Protein AF-A0A8T0EZS6-F1 (afdb_monomer_lite)

Radius of gyration: 21.12 Å; chains: 1; bounding box: 54×34×73 Å

Sequence (13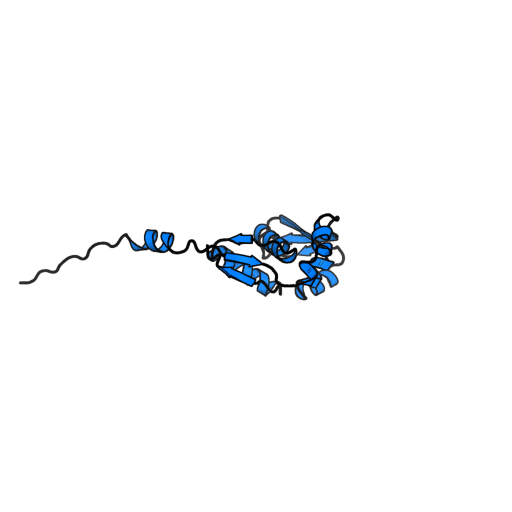4 aa):
MFVEGAPLKRETNSCVLRMMNQQMFTISNNLPSLKSDKFQQMRAFPPDCTLVCKNGRVTAHRLVLSAASTFFMTSIAQSSGGHIFLPQYDVQDIRQIVDFIYGQSVTIDYDRMSKLVDIANDLGINVFANPKRS

Organism: Argiope bruennichi (NCBI:txid94029)

pLDDT: mean 75.57, std 16.98, range [31.73, 93.56]

InterPro domains:
  IPR000210 BTB/POZ domain [PF00651] (45-126)
  IPR000210 BTB/POZ domain [PS50097] (47-110)
  IPR000210 BTB/POZ domain [SM00225] (47-134)
  IPR011333 SKP1/BTB/POZ domain superfamily [G3DSA:3.30.710.10] (30-130)
  IPR011333 SKP1/BTB/POZ domain superfamily [SSF54695] (28-126)

Structure (mmCIF, N/CA/C/O backbone):
data_AF-A0A8T0EZS6-F1
#
_entry.id   AF-A0A8T0EZS6-F1
#
loop_
_atom_site.group_PDB
_atom_site.id
_atom_site.type_symbol
_atom_site.label_atom_id
_atom_site.label_alt_id
_atom_site.label_comp_id
_atom_site.label_asym_id
_atom_site.label_entity_id
_atom_site.label_seq_id
_atom_site.pdbx_PDB_ins_code
_atom_site.Cartn_x
_atom_site.Cartn_y
_atom_site.Cartn_z
_atom_site.occupancy
_atom_site.B_iso_or_equiv
_atom_site.auth_seq_id
_atom_site.auth_comp_id
_atom_site.auth_asym_id
_atom_site.auth_atom_id
_atom_site.pdbx_PDB_model_num
ATOM 1 N N . MET A 1 1 ? -38.357 -16.748 56.925 1.00 38.59 1 MET A N 1
ATOM 2 C CA . MET A 1 1 ? -37.537 -17.621 56.063 1.00 38.59 1 MET A CA 1
ATOM 3 C C . MET A 1 1 ? -37.532 -16.975 54.689 1.00 38.59 1 MET A C 1
ATOM 5 O O . MET A 1 1 ? -38.551 -16.991 54.017 1.00 38.59 1 MET A O 1
ATOM 9 N N . PHE A 1 2 ? -36.459 -16.250 54.378 1.00 31.73 2 PHE A N 1
ATOM 10 C CA . PHE A 1 2 ? -36.259 -15.587 53.091 1.00 31.73 2 PHE A CA 1
ATOM 11 C C . PHE A 1 2 ? -35.845 -16.651 52.073 1.00 31.73 2 PHE A C 1
ATOM 13 O O . PHE A 1 2 ? -34.945 -17.431 52.372 1.00 31.73 2 PHE A O 1
ATOM 20 N N . VAL A 1 3 ? -36.485 -16.690 50.906 1.00 40.25 3 VAL A N 1
ATOM 21 C CA . VAL A 1 3 ? -35.955 -17.406 49.739 1.00 40.25 3 VAL A CA 1
ATOM 22 C C . VAL A 1 3 ? -35.838 -16.425 48.581 1.00 40.25 3 VAL A C 1
ATOM 24 O O . VAL A 1 3 ? -36.741 -15.632 48.315 1.00 40.25 3 VAL A O 1
ATOM 27 N N . GLU A 1 4 ? -34.635 -16.431 48.022 1.00 35.34 4 GLU A N 1
ATOM 28 C CA . GLU A 1 4 ? -34.010 -15.444 47.154 1.00 35.34 4 GLU A CA 1
ATOM 29 C C . GLU A 1 4 ? -34.722 -15.222 45.818 1.00 35.34 4 GLU A C 1
ATOM 31 O O . GLU A 1 4 ? -35.265 -16.137 45.198 1.00 35.34 4 GLU A O 1
ATOM 36 N N . GLY A 1 5 ? -34.642 -13.975 45.347 1.00 37.00 5 GLY A N 1
ATOM 37 C CA . GLY A 1 5 ? -34.991 -13.592 43.988 1.00 37.00 5 GLY A CA 1
ATOM 38 C C . GLY A 1 5 ? -34.014 -14.175 42.967 1.00 37.00 5 GLY A C 1
ATOM 39 O O . GLY A 1 5 ? -32.803 -13.989 43.064 1.00 37.00 5 GLY A O 1
ATOM 40 N N . ALA A 1 6 ? -34.556 -14.834 41.946 1.00 41.22 6 ALA A N 1
ATOM 41 C CA . ALA A 1 6 ? -33.810 -15.220 40.756 1.00 41.22 6 ALA A CA 1
ATOM 42 C C . ALA A 1 6 ? -33.565 -13.987 39.856 1.00 41.22 6 ALA A C 1
ATOM 44 O O . ALA A 1 6 ? -34.511 -13.244 39.574 1.00 41.22 6 ALA A O 1
ATOM 45 N N . PRO A 1 7 ? -32.332 -13.741 39.377 1.00 38.16 7 PRO A N 1
ATOM 46 C CA . PRO A 1 7 ? -32.046 -12.597 38.524 1.00 38.16 7 PRO A CA 1
ATOM 47 C C . PRO A 1 7 ? -32.457 -12.849 37.065 1.00 38.16 7 PRO A C 1
ATOM 49 O O . PRO A 1 7 ? -32.236 -13.921 36.501 1.00 38.16 7 PRO A O 1
ATOM 52 N N . LEU A 1 8 ? -33.018 -11.803 36.447 1.00 34.41 8 LEU A N 1
ATOM 53 C CA . LEU A 1 8 ? -33.275 -11.670 35.011 1.00 34.41 8 LEU A CA 1
ATOM 54 C C . LEU A 1 8 ? -32.054 -12.106 34.179 1.00 34.41 8 LEU A C 1
ATOM 56 O O . LEU A 1 8 ? -30.990 -11.485 34.252 1.00 34.41 8 LEU A O 1
ATOM 60 N N . LYS A 1 9 ? -32.242 -13.101 33.303 1.00 43.38 9 LYS A N 1
ATOM 61 C CA . LYS A 1 9 ? -31.345 -13.375 32.170 1.00 43.38 9 LYS A CA 1
ATOM 62 C C . LYS A 1 9 ? -31.274 -12.132 31.278 1.00 43.38 9 LYS A C 1
ATOM 64 O O . LYS A 1 9 ? -32.217 -11.811 30.560 1.00 43.38 9 LYS A O 1
ATOM 69 N N . ARG A 1 10 ? -30.148 -11.418 31.326 1.00 41.44 10 ARG A N 1
ATOM 70 C CA . ARG A 1 10 ? -29.826 -10.327 30.397 1.00 41.44 10 ARG A CA 1
ATOM 71 C C . ARG A 1 10 ? -29.238 -10.910 29.111 1.00 41.44 10 ARG A C 1
ATOM 73 O O . ARG A 1 10 ? -28.027 -10.932 28.930 1.00 41.44 10 ARG A O 1
ATOM 80 N N . GLU A 1 11 ? -30.105 -11.336 28.199 1.00 46.34 11 GLU A N 1
ATOM 81 C CA . GLU A 1 11 ? -29.768 -11.607 26.787 1.00 46.34 11 GLU A CA 1
ATOM 82 C C . GLU A 1 11 ? -29.724 -10.316 25.939 1.00 46.34 11 GLU A C 1
ATOM 84 O O . GLU A 1 11 ? -30.042 -10.305 24.756 1.00 46.34 11 GLU A O 1
ATOM 89 N N . THR A 1 12 ? -29.324 -9.186 26.528 1.00 46.91 12 THR A N 1
ATOM 90 C CA . THR A 1 12 ? -29.370 -7.866 25.872 1.00 46.91 12 THR A CA 1
ATOM 91 C C . THR A 1 12 ? -28.002 -7.272 25.541 1.00 46.91 12 THR A C 1
ATOM 93 O O . THR A 1 12 ? -27.932 -6.279 24.824 1.00 46.91 12 THR A O 1
ATOM 96 N N . ASN A 1 13 ? -26.892 -7.886 25.963 1.00 48.00 13 ASN A N 1
ATOM 97 C CA . ASN A 1 13 ? -25.571 -7.267 25.787 1.00 48.00 13 ASN A CA 1
ATOM 98 C C . ASN A 1 13 ? -24.913 -7.539 24.424 1.00 48.00 13 ASN A C 1
ATOM 100 O O . ASN A 1 13 ? -24.043 -6.778 24.021 1.00 48.00 13 ASN A O 1
ATOM 104 N N . SER A 1 14 ? -25.319 -8.577 23.684 1.00 48.09 14 SER A N 1
ATOM 105 C CA . SER A 1 14 ? -24.719 -8.871 22.370 1.00 48.09 14 SER A CA 1
ATOM 106 C C . SER A 1 14 ? -25.238 -7.932 21.277 1.00 48.09 14 SER A C 1
ATOM 108 O O . SER A 1 14 ? -24.447 -7.369 20.528 1.00 48.09 14 SER A O 1
ATOM 110 N N . CYS A 1 15 ? -26.554 -7.702 21.213 1.00 40.12 15 CYS A N 1
ATOM 111 C CA . CYS A 1 15 ? -27.144 -6.851 20.179 1.00 40.12 15 CYS A CA 1
ATOM 112 C C . CYS A 1 15 ? -26.822 -5.366 20.415 1.00 40.12 15 CYS A C 1
ATOM 114 O O . CYS A 1 15 ? -26.466 -4.665 19.475 1.00 40.12 15 CYS A O 1
ATOM 116 N N . VAL A 1 16 ? -26.829 -4.901 21.672 1.00 44.50 16 VAL A N 1
ATOM 117 C CA . VAL A 1 16 ? -26.575 -3.486 21.999 1.00 44.50 16 VAL A CA 1
ATOM 118 C C . VAL A 1 16 ? -25.098 -3.099 21.817 1.00 44.50 16 VAL A C 1
ATOM 120 O O . VAL A 1 16 ? -24.832 -2.049 21.237 1.00 44.50 16 VAL A O 1
ATOM 123 N N . LEU A 1 17 ? -24.125 -3.957 22.177 1.00 45.16 17 LEU A N 1
ATOM 124 C CA . LEU A 1 17 ? -22.715 -3.713 21.810 1.00 45.16 17 LEU A CA 1
ATOM 125 C C . LEU A 1 17 ? -22.512 -3.728 20.287 1.00 45.16 17 LEU A C 1
ATOM 127 O O . LEU A 1 17 ? -21.732 -2.938 19.757 1.00 45.16 17 LEU A O 1
ATOM 131 N N . ARG A 1 18 ? -23.236 -4.596 19.569 1.00 46.88 18 ARG A N 1
ATOM 132 C CA . ARG A 1 18 ? -23.182 -4.673 18.102 1.00 46.88 18 ARG A CA 1
ATOM 133 C C . ARG A 1 18 ? -23.825 -3.457 17.426 1.00 46.88 18 ARG A C 1
ATOM 135 O O . ARG A 1 18 ? -23.402 -3.086 16.336 1.00 46.88 18 ARG A O 1
ATOM 142 N N . MET A 1 19 ? -24.790 -2.810 18.084 1.00 45.06 19 MET A N 1
ATOM 143 C CA . MET A 1 19 ? -25.450 -1.583 17.621 1.00 45.06 19 MET A CA 1
ATOM 144 C C . MET A 1 19 ? -24.640 -0.305 17.901 1.00 45.06 19 MET A C 1
ATOM 146 O O . MET A 1 19 ? -24.931 0.723 17.300 1.00 45.06 19 MET A O 1
ATOM 150 N N . MET A 1 20 ? -23.612 -0.347 18.759 1.00 44.72 20 MET A N 1
ATOM 151 C CA . MET A 1 20 ? -22.832 0.843 19.144 1.00 44.72 20 MET A CA 1
ATOM 152 C C . MET A 1 20 ? -21.452 0.967 18.478 1.00 44.72 20 MET A C 1
ATOM 154 O O . MET A 1 20 ? -20.847 2.033 18.571 1.00 44.72 20 MET A O 1
ATOM 158 N N . ASN A 1 21 ? -20.960 -0.054 17.765 1.00 52.12 21 ASN A N 1
ATOM 159 C CA . ASN A 1 21 ? -19.624 -0.018 17.147 1.00 52.12 21 ASN A CA 1
ATOM 160 C C . ASN A 1 21 ? -19.624 0.030 15.607 1.00 52.12 21 ASN A C 1
ATOM 162 O O . ASN A 1 21 ? -18.720 -0.489 14.958 1.00 52.12 21 ASN A O 1
ATOM 166 N N . GLN A 1 22 ? -20.622 0.681 15.003 1.00 52.16 22 GLN A N 1
ATOM 167 C CA . GLN A 1 22 ? -20.619 1.026 13.571 1.00 52.16 22 GLN A CA 1
ATOM 168 C C . GLN A 1 22 ? -19.877 2.348 13.302 1.00 52.16 22 GLN A C 1
ATOM 170 O O . GLN A 1 22 ? -20.298 3.161 12.482 1.00 52.16 22 GLN A O 1
ATOM 175 N N . GLN A 1 23 ? -18.785 2.607 14.022 1.00 60.84 23 GLN A N 1
ATOM 176 C CA . GLN A 1 23 ? -17.954 3.774 13.746 1.00 60.84 23 GLN A CA 1
ATOM 177 C C . GLN A 1 23 ? -17.138 3.473 12.487 1.00 60.84 23 GLN A C 1
ATOM 179 O O . GLN A 1 23 ? -16.274 2.597 12.483 1.00 60.84 23 GLN A O 1
ATOM 184 N N . MET A 1 24 ? -17.469 4.158 11.394 1.00 64.06 24 MET A N 1
ATOM 185 C CA . MET 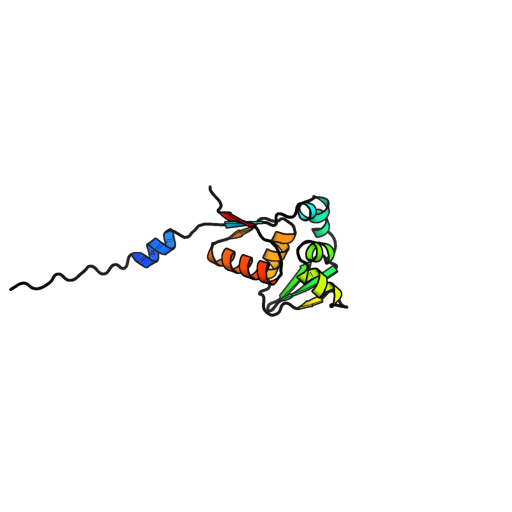A 1 24 ? -16.699 4.088 10.161 1.00 64.06 24 MET A CA 1
ATOM 186 C C . MET A 1 24 ? -15.521 5.059 10.230 1.00 64.06 24 MET A C 1
ATOM 188 O O . MET A 1 24 ? -15.677 6.244 10.534 1.00 64.06 24 MET A O 1
ATOM 192 N N . PHE A 1 25 ? -14.339 4.569 9.889 1.00 68.69 25 PHE A N 1
ATOM 193 C CA . PHE A 1 25 ? -13.105 5.335 9.853 1.00 68.69 25 PHE A CA 1
ATOM 194 C C . PHE A 1 25 ? -12.704 5.571 8.408 1.00 68.69 25 PHE A C 1
ATOM 196 O O . PHE A 1 25 ? -12.795 4.683 7.562 1.00 68.69 25 PHE A O 1
ATOM 203 N N . THR A 1 26 ? -12.278 6.795 8.120 1.00 72.75 26 THR A N 1
ATOM 204 C CA . THR A 1 26 ? -11.645 7.127 6.850 1.00 72.75 26 THR A CA 1
ATOM 205 C C . THR A 1 26 ? -10.147 7.059 7.025 1.00 72.75 26 THR A C 1
ATOM 207 O O . THR A 1 26 ? -9.574 7.810 7.812 1.00 72.75 26 THR A O 1
ATOM 210 N N . ILE A 1 27 ? -9.524 6.168 6.271 1.00 70.56 27 ILE A N 1
ATOM 211 C CA . ILE A 1 27 ? -8.079 6.058 6.211 1.00 70.56 27 ILE A CA 1
ATOM 212 C C . ILE A 1 27 ? -7.567 6.831 4.992 1.00 70.56 27 ILE A C 1
ATOM 214 O O . ILE A 1 27 ? -8.152 6.736 3.914 1.00 70.56 27 ILE A O 1
ATOM 218 N N . SER A 1 28 ? -6.487 7.600 5.151 1.00 72.88 28 SER A N 1
ATOM 219 C CA . SER A 1 28 ? -5.807 8.288 4.047 1.00 72.88 28 SER A CA 1
ATOM 220 C C . SER A 1 28 ? -4.301 8.436 4.292 1.00 72.88 28 SER A C 1
ATOM 222 O O . SER A 1 28 ? -3.846 8.524 5.433 1.00 72.88 28 SER A O 1
ATOM 224 N N . ASN A 1 29 ? -3.519 8.497 3.215 1.00 70.19 29 ASN A N 1
ATOM 225 C CA . ASN A 1 29 ? -2.115 8.908 3.266 1.00 70.19 29 ASN A CA 1
ATOM 226 C C . ASN A 1 29 ? -2.030 10.443 3.384 1.00 70.19 29 ASN A C 1
ATOM 228 O O . ASN A 1 29 ? -2.819 11.138 2.745 1.00 70.19 29 ASN A O 1
ATOM 232 N N . ASN A 1 30 ? -1.098 10.999 4.166 1.00 67.38 30 ASN A N 1
ATOM 233 C CA . ASN A 1 30 ? -0.889 12.456 4.274 1.00 67.38 30 ASN A CA 1
ATOM 234 C C . ASN A 1 30 ? 0.400 12.942 3.595 1.00 67.38 30 ASN A C 1
ATOM 236 O O . ASN A 1 30 ? 0.862 14.046 3.863 1.00 67.38 30 ASN A O 1
ATOM 240 N N . LEU A 1 31 ? 0.994 12.145 2.704 1.00 67.25 31 LEU A N 1
ATOM 241 C CA . LEU A 1 31 ? 2.167 12.597 1.967 1.00 67.25 31 LEU A CA 1
ATOM 242 C C . LEU A 1 31 ? 1.762 13.573 0.838 1.00 67.25 31 LEU A C 1
ATOM 244 O O . LEU A 1 31 ? 1.070 13.156 -0.096 1.00 67.25 31 LEU A O 1
ATOM 248 N N . PRO A 1 32 ? 2.187 14.855 0.870 1.00 66.56 32 PRO A N 1
ATOM 249 C CA . PRO A 1 32 ? 1.749 15.856 -0.109 1.00 66.56 32 PRO A CA 1
ATOM 250 C C . PRO A 1 32 ? 2.193 15.539 -1.541 1.00 66.56 32 PRO A C 1
ATOM 252 O O . PRO A 1 32 ? 1.468 15.825 -2.490 1.00 66.56 32 PRO A O 1
ATOM 255 N N . SER A 1 33 ? 3.365 14.915 -1.705 1.00 68.62 33 SER A N 1
ATOM 256 C CA . SER A 1 33 ? 3.901 14.530 -3.015 1.00 68.62 33 SER A CA 1
ATOM 257 C C . SER A 1 33 ? 2.990 13.525 -3.722 1.00 68.62 33 SER A C 1
ATOM 259 O O . SER A 1 33 ? 2.615 13.748 -4.873 1.00 68.62 33 SER A O 1
ATOM 261 N N . LEU A 1 34 ? 2.551 12.485 -3.008 1.00 70.44 34 LEU A N 1
ATOM 262 C CA . LEU A 1 34 ? 1.672 11.435 -3.533 1.00 70.44 34 LEU A CA 1
ATOM 263 C C . LEU A 1 34 ? 0.244 11.918 -3.829 1.00 70.44 34 LEU A C 1
ATOM 265 O O . LEU A 1 34 ? -0.434 11.326 -4.663 1.00 70.44 34 LEU A O 1
ATOM 269 N N . LYS A 1 35 ? -0.207 13.006 -3.191 1.00 68.69 35 LYS A N 1
ATOM 270 C CA . LYS A 1 35 ? -1.523 13.615 -3.449 1.00 68.69 35 LYS A CA 1
ATOM 271 C C . LYS A 1 35 ? -1.571 14.525 -4.672 1.00 68.69 35 LYS A C 1
ATOM 273 O O . LYS A 1 35 ? -2.663 14.926 -5.059 1.00 68.69 35 LYS A O 1
ATOM 278 N N . SER A 1 36 ? -0.430 14.892 -5.250 1.00 76.12 36 SER A N 1
ATOM 279 C CA . SER A 1 36 ? -0.436 15.785 -6.410 1.00 76.12 36 SER A CA 1
ATOM 280 C C . SER A 1 36 ? -1.044 15.105 -7.640 1.00 76.12 36 SER A C 1
ATOM 282 O O . SER A 1 36 ? -0.877 13.898 -7.841 1.00 76.12 36 SER A O 1
ATOM 284 N N . ASP A 1 37 ? -1.699 15.891 -8.500 1.00 76.06 37 ASP A N 1
ATOM 285 C CA . ASP A 1 37 ? -2.354 15.402 -9.723 1.00 76.06 37 ASP A CA 1
ATOM 286 C C . ASP A 1 37 ? -1.418 14.552 -10.588 1.00 76.06 37 ASP A C 1
ATOM 288 O O . ASP A 1 37 ? -1.829 13.553 -11.174 1.00 76.06 37 ASP A O 1
ATOM 292 N N . LYS A 1 38 ? -0.124 14.893 -10.600 1.00 76.50 38 LYS A N 1
ATOM 293 C CA . LYS A 1 38 ? 0.905 14.162 -11.346 1.00 76.50 38 LYS A CA 1
ATOM 294 C C . LYS A 1 38 ? 1.038 12.708 -10.888 1.00 76.50 38 LYS A C 1
ATOM 296 O O . LYS A 1 38 ? 1.153 11.819 -11.725 1.00 76.50 38 LYS A O 1
ATOM 301 N N . PHE A 1 39 ? 1.003 12.448 -9.580 1.00 76.81 39 PHE A N 1
ATOM 302 C CA . PHE A 1 39 ? 1.102 11.086 -9.041 1.00 76.81 39 PHE A CA 1
ATOM 303 C C . PHE A 1 39 ? -0.209 10.308 -9.189 1.00 76.81 39 PHE A C 1
ATOM 305 O O . PHE A 1 39 ? -0.175 9.103 -9.431 1.00 76.81 39 PHE A O 1
ATOM 312 N N . GLN A 1 40 ? -1.363 10.975 -9.130 1.00 76.50 40 GLN A N 1
ATOM 313 C CA . GLN A 1 40 ? -2.643 10.327 -9.431 1.00 76.50 40 GLN A CA 1
ATOM 314 C C . GLN A 1 40 ? -2.738 9.922 -10.906 1.00 76.50 40 GLN A C 1
ATOM 316 O O . GLN A 1 40 ? -3.176 8.814 -11.215 1.00 76.50 40 GLN A O 1
ATOM 321 N N . GLN A 1 41 ? -2.241 10.767 -11.813 1.00 81.00 41 GLN A N 1
ATOM 322 C CA . GLN A 1 41 ? -2.131 10.451 -13.236 1.00 81.00 41 GLN A CA 1
ATOM 323 C C . GLN A 1 41 ? -1.212 9.256 -13.502 1.00 81.00 41 GLN A C 1
ATOM 325 O O . GLN A 1 41 ? -1.475 8.515 -14.446 1.00 81.00 41 GLN A O 1
ATOM 330 N N . MET A 1 42 ? -0.201 8.995 -12.656 1.00 80.06 42 MET A N 1
ATOM 331 C CA . MET A 1 42 ? 0.637 7.795 -12.795 1.00 80.06 42 MET A CA 1
ATOM 332 C C . MET A 1 42 ? -0.185 6.509 -12.766 1.00 80.06 42 MET A C 1
ATOM 334 O O . MET A 1 42 ? 0.168 5.563 -13.449 1.00 80.06 42 MET A O 1
ATOM 338 N N . ARG A 1 43 ? -1.319 6.465 -12.058 1.00 79.19 43 ARG A N 1
ATOM 339 C CA . ARG A 1 43 ? -2.197 5.286 -12.052 1.00 79.19 43 ARG A CA 1
ATOM 340 C C . ARG A 1 43 ? -2.751 4.932 -13.442 1.00 79.19 43 ARG A C 1
ATOM 342 O O . ARG A 1 43 ? -3.106 3.779 -13.658 1.00 79.19 43 ARG A O 1
ATOM 349 N N . ALA A 1 44 ? -2.826 5.894 -14.364 1.00 81.94 44 ALA A N 1
ATOM 350 C CA . ALA A 1 44 ? -3.240 5.660 -15.747 1.00 81.94 44 ALA A CA 1
ATOM 351 C C . ALA A 1 44 ? -2.123 5.062 -16.626 1.00 81.94 44 ALA A C 1
ATOM 353 O O . ALA A 1 44 ? -2.401 4.601 -17.732 1.00 81.94 44 ALA A O 1
ATOM 354 N N . PHE A 1 45 ? -0.874 5.066 -16.153 1.00 85.31 45 PHE A N 1
ATOM 355 C CA . PHE A 1 45 ? 0.261 4.459 -16.841 1.00 85.31 45 PHE A CA 1
ATOM 356 C C . PHE A 1 45 ? 0.395 2.970 -16.487 1.00 85.31 45 PHE A C 1
ATOM 358 O O . PHE A 1 45 ? -0.114 2.520 -15.455 1.00 85.31 45 PHE A O 1
ATOM 365 N N . PRO A 1 46 ? 1.048 2.176 -17.357 1.00 85.56 46 PRO A N 1
ATOM 366 C CA . PRO A 1 46 ? 1.258 0.761 -17.101 1.00 85.56 46 PRO A CA 1
ATOM 367 C C . PRO A 1 46 ? 2.149 0.552 -15.863 1.00 85.56 46 PRO A C 1
ATOM 369 O O . PRO A 1 46 ? 3.242 1.118 -15.799 1.00 85.56 46 PRO A O 1
ATOM 372 N N . PRO A 1 47 ? 1.716 -0.287 -14.903 1.00 88.50 47 PRO A N 1
ATOM 373 C CA . PRO A 1 47 ? 2.477 -0.552 -13.691 1.00 88.50 47 PRO A CA 1
ATOM 374 C C . PRO A 1 47 ? 3.762 -1.323 -14.003 1.00 88.50 47 PRO A C 1
ATOM 376 O O . PRO A 1 47 ? 3.763 -2.275 -14.782 1.00 88.50 47 PRO A O 1
ATOM 379 N N . ASP A 1 48 ? 4.848 -0.945 -13.335 1.00 89.00 48 ASP A N 1
ATOM 380 C CA . ASP A 1 48 ? 6.182 -1.532 -13.484 1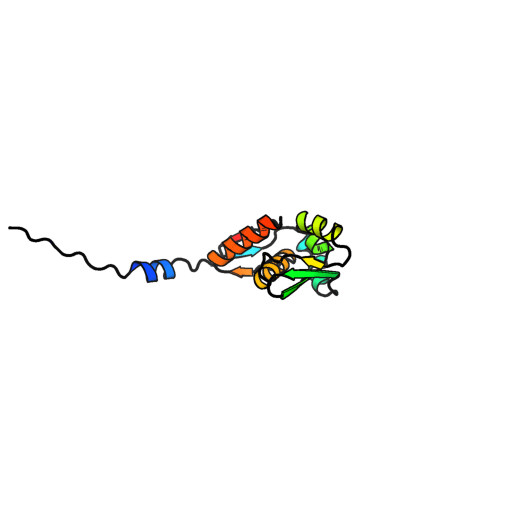.00 89.00 48 ASP A CA 1
ATOM 381 C C . ASP A 1 48 ? 6.551 -2.499 -12.342 1.00 89.00 48 ASP A C 1
ATOM 383 O O . ASP A 1 48 ? 7.641 -3.074 -12.331 1.00 89.00 48 ASP A O 1
ATOM 387 N N . CYS A 1 49 ? 5.651 -2.702 -11.374 1.00 90.31 49 CYS A N 1
ATOM 388 C CA . CYS A 1 49 ? 5.828 -3.647 -10.277 1.00 90.31 49 CYS A CA 1
ATOM 389 C C . CYS A 1 49 ? 4.568 -4.463 -9.988 1.00 90.31 49 CYS A C 1
ATOM 391 O O . CYS A 1 49 ? 3.440 -3.982 -10.094 1.00 90.31 49 CYS A O 1
ATOM 393 N N . THR A 1 50 ? 4.772 -5.711 -9.568 1.00 91.69 50 THR A N 1
ATOM 394 C CA . THR A 1 50 ? 3.716 -6.610 -9.105 1.00 91.69 50 THR A CA 1
ATOM 395 C C . THR A 1 50 ? 4.015 -7.113 -7.694 1.00 91.69 50 THR A C 1
ATOM 397 O O . THR A 1 50 ? 4.981 -7.839 -7.468 1.00 91.69 50 THR A O 1
ATOM 400 N N . LEU A 1 51 ? 3.138 -6.775 -6.755 1.00 91.94 51 LEU A N 1
ATOM 401 C CA . LEU A 1 51 ? 3.073 -7.337 -5.412 1.00 91.94 51 LEU A CA 1
ATOM 402 C C . LEU A 1 51 ? 2.378 -8.701 -5.487 1.00 91.94 51 LEU A C 1
ATOM 404 O O . LEU A 1 51 ? 1.232 -8.798 -5.926 1.00 91.94 51 LEU A O 1
ATOM 408 N N . VAL A 1 52 ? 3.066 -9.762 -5.088 1.00 92.50 52 VAL A N 1
ATOM 409 C CA . VAL A 1 52 ? 2.545 -11.130 -5.043 1.00 92.50 52 VAL A CA 1
ATOM 410 C C . VAL A 1 52 ? 2.100 -11.425 -3.617 1.00 92.50 52 VAL A C 1
ATOM 412 O O . VAL A 1 52 ? 2.929 -11.562 -2.723 1.00 92.50 52 VAL A O 1
ATOM 415 N N . CYS A 1 53 ? 0.792 -11.509 -3.414 1.00 93.56 53 CYS A N 1
ATOM 416 C CA . CYS A 1 53 ? 0.151 -11.737 -2.122 1.00 93.56 53 CYS A CA 1
ATOM 417 C C . CYS A 1 53 ? -0.287 -13.200 -1.987 1.00 93.56 53 CYS A C 1
ATOM 419 O O . CYS A 1 53 ? -0.301 -13.945 -2.970 1.00 93.56 53 CYS A O 1
ATOM 421 N N . LYS A 1 54 ? -0.718 -13.601 -0.785 1.00 87.69 54 LYS A N 1
ATOM 422 C CA . LYS A 1 54 ? -1.157 -14.977 -0.494 1.00 87.69 54 LYS A CA 1
ATOM 423 C C . LYS A 1 54 ? -2.199 -15.506 -1.488 1.00 87.69 54 LYS A C 1
ATOM 425 O O . LYS A 1 54 ? -2.071 -16.616 -1.994 1.00 87.69 54 LYS A O 1
ATOM 430 N N . ASN A 1 55 ? -3.189 -14.670 -1.804 1.00 88.75 55 ASN A N 1
ATOM 431 C CA . ASN A 1 55 ? -4.358 -15.033 -2.609 1.00 88.75 55 ASN A CA 1
ATOM 432 C C . ASN A 1 55 ? -4.486 -14.199 -3.897 1.00 88.75 55 ASN A C 1
ATOM 434 O O . ASN A 1 55 ? -5.589 -13.986 -4.398 1.00 88.75 55 ASN A O 1
ATOM 438 N N . GLY A 1 56 ? -3.382 -13.678 -4.437 1.00 91.50 56 GLY A N 1
ATOM 439 C CA . GLY A 1 56 ? -3.446 -12.924 -5.686 1.00 91.50 56 GLY A CA 1
ATOM 440 C C . GLY A 1 56 ? -2.250 -12.026 -5.940 1.00 91.50 56 GLY A C 1
ATOM 441 O O . GLY A 1 56 ? -1.196 -12.156 -5.325 1.00 91.50 56 GLY A O 1
ATOM 442 N N . ARG A 1 57 ? -2.418 -11.108 -6.888 1.00 92.62 57 ARG A N 1
ATOM 443 C CA . ARG A 1 57 ? -1.386 -10.154 -7.288 1.00 92.62 57 ARG A CA 1
ATOM 444 C C . ARG A 1 57 ? -1.975 -8.754 -7.373 1.00 92.62 57 ARG A C 1
ATOM 446 O O . ARG A 1 57 ? -3.089 -8.588 -7.866 1.00 92.62 57 ARG A O 1
ATOM 453 N N . VAL A 1 58 ? -1.219 -7.763 -6.915 1.00 92.69 58 VAL A N 1
ATOM 454 C CA . VAL A 1 58 ? -1.555 -6.340 -7.029 1.00 92.69 58 VAL A CA 1
ATOM 455 C C . VAL A 1 58 ? -0.459 -5.647 -7.822 1.00 92.69 58 VAL A C 1
ATOM 457 O O . VAL A 1 58 ? 0.712 -5.730 -7.474 1.00 92.69 58 VAL A O 1
ATOM 460 N N . THR A 1 59 ? -0.824 -4.960 -8.896 1.00 91.56 59 THR A N 1
ATOM 461 C CA . THR A 1 59 ? 0.123 -4.200 -9.714 1.00 91.56 59 THR A CA 1
ATOM 462 C C . THR A 1 59 ? 0.183 -2.747 -9.259 1.00 91.56 59 THR A C 1
ATOM 464 O O . THR A 1 59 ? -0.854 -2.136 -9.001 1.00 91.56 59 THR A O 1
ATOM 467 N N . ALA A 1 60 ? 1.381 -2.179 -9.174 1.00 91.12 60 ALA A N 1
ATOM 468 C CA . ALA A 1 60 ? 1.604 -0.807 -8.731 1.00 91.12 60 ALA A CA 1
ATOM 469 C C . ALA A 1 60 ? 2.885 -0.232 -9.348 1.00 91.12 60 ALA A C 1
ATOM 471 O O . ALA A 1 60 ? 3.636 -0.939 -10.019 1.00 91.12 60 ALA A O 1
ATOM 472 N N . HIS A 1 61 ? 3.134 1.055 -9.102 1.00 90.62 61 HIS A N 1
ATOM 473 C CA . HIS A 1 61 ? 4.321 1.729 -9.601 1.00 90.62 61 HIS A CA 1
ATOM 474 C C . HIS A 1 61 ? 5.451 1.682 -8.576 1.00 90.62 61 HIS A C 1
ATOM 476 O O . HIS A 1 61 ? 5.236 2.040 -7.412 1.00 90.62 61 HIS A O 1
ATOM 482 N N . ARG A 1 62 ? 6.669 1.313 -8.994 1.00 89.06 62 ARG A N 1
ATOM 483 C CA . ARG A 1 62 ? 7.838 1.250 -8.088 1.00 89.06 62 ARG A CA 1
ATOM 484 C C . ARG A 1 62 ? 8.102 2.591 -7.415 1.00 89.06 62 ARG A C 1
ATOM 486 O O . ARG A 1 62 ? 8.396 2.631 -6.221 1.00 89.06 62 ARG A O 1
ATOM 493 N N . LEU A 1 63 ? 7.967 3.681 -8.174 1.00 86.25 63 LEU A N 1
ATOM 494 C CA . LEU A 1 63 ? 8.191 5.043 -7.689 1.00 86.25 63 LEU A CA 1
ATOM 495 C C . LEU A 1 63 ? 7.213 5.412 -6.568 1.00 86.25 63 LEU A C 1
ATOM 497 O O . LEU A 1 63 ? 7.619 5.945 -5.540 1.00 86.25 63 LEU A O 1
ATOM 501 N N . VAL A 1 64 ? 5.935 5.084 -6.757 1.00 87.19 64 VAL A N 1
ATOM 502 C CA . VAL A 1 64 ? 4.862 5.378 -5.802 1.00 87.19 64 VAL A CA 1
ATOM 503 C C . VAL A 1 64 ? 5.059 4.585 -4.509 1.00 87.19 64 VAL A C 1
ATOM 505 O O . VAL A 1 64 ? 5.007 5.160 -3.425 1.00 87.19 64 VAL A O 1
ATOM 508 N N . LEU A 1 65 ? 5.356 3.285 -4.619 1.00 88.56 65 LEU A N 1
ATOM 509 C CA . LEU A 1 65 ? 5.629 2.429 -3.461 1.00 88.56 65 LEU A CA 1
ATOM 510 C C . LEU A 1 65 ? 6.876 2.885 -2.688 1.00 88.56 65 LEU A C 1
ATOM 512 O O . LEU A 1 65 ? 6.844 2.965 -1.464 1.00 88.56 65 LEU A O 1
ATOM 516 N N . SER A 1 66 ? 7.952 3.234 -3.399 1.00 87.50 66 SER A N 1
ATOM 517 C CA . SER A 1 66 ? 9.203 3.703 -2.784 1.00 87.50 66 SER A CA 1
ATOM 518 C C . SER A 1 66 ? 9.043 5.054 -2.084 1.00 87.50 66 SER A C 1
ATOM 520 O O . SER A 1 66 ? 9.649 5.277 -1.043 1.00 87.50 66 SER A O 1
ATOM 522 N N . ALA A 1 67 ? 8.215 5.951 -2.630 1.00 84.88 67 ALA A N 1
ATOM 523 C CA . ALA A 1 67 ? 7.911 7.237 -2.001 1.00 84.88 67 ALA A CA 1
ATOM 524 C C . ALA A 1 67 ? 7.054 7.091 -0.733 1.00 84.88 67 ALA A C 1
ATOM 526 O O . ALA A 1 67 ? 7.092 7.960 0.135 1.00 84.88 67 ALA A O 1
ATOM 527 N N . ALA A 1 68 ? 6.273 6.014 -0.633 1.00 84.06 68 ALA A N 1
ATOM 528 C CA . ALA A 1 68 ? 5.391 5.757 0.499 1.00 84.06 68 ALA A CA 1
ATOM 529 C C . ALA A 1 68 ? 6.093 5.085 1.682 1.00 84.06 68 ALA A C 1
ATOM 531 O O . ALA A 1 68 ? 5.669 5.275 2.820 1.00 84.06 68 ALA A O 1
ATOM 532 N N . SER A 1 69 ? 7.127 4.280 1.416 1.00 85.69 69 SER A N 1
ATOM 533 C CA . SER A 1 69 ? 7.852 3.541 2.446 1.00 85.69 69 SER A CA 1
ATOM 534 C C . SER A 1 69 ? 9.251 3.119 1.994 1.00 85.69 69 SER A C 1
ATOM 536 O O . SER A 1 69 ? 9.471 2.625 0.882 1.00 85.69 69 SER A O 1
ATOM 538 N N . THR A 1 70 ? 10.197 3.225 2.924 1.00 85.06 70 THR A N 1
ATOM 539 C CA . THR A 1 70 ? 11.573 2.735 2.777 1.00 85.06 70 THR A CA 1
ATOM 540 C C . THR A 1 70 ? 11.657 1.206 2.720 1.00 85.06 70 THR A C 1
ATOM 542 O O . THR A 1 70 ? 12.581 0.667 2.103 1.00 85.06 70 THR A O 1
ATOM 545 N N . PHE A 1 71 ? 10.679 0.489 3.287 1.00 88.19 71 PHE A N 1
ATOM 546 C CA . PHE A 1 71 ? 10.573 -0.969 3.175 1.00 88.19 71 PHE A CA 1
ATOM 547 C C . PHE A 1 71 ? 10.363 -1.393 1.719 1.00 88.19 71 PHE A C 1
ATOM 549 O O . PHE A 1 71 ? 11.090 -2.248 1.201 1.00 88.19 71 PHE A O 1
ATOM 556 N N . PHE A 1 72 ? 9.413 -0.752 1.029 1.00 88.44 72 PHE A N 1
ATOM 557 C CA . PHE A 1 72 ? 9.170 -1.015 -0.386 1.00 88.44 72 PHE A CA 1
ATOM 558 C C . PHE A 1 72 ? 10.373 -0.620 -1.233 1.00 88.44 72 PHE A C 1
ATOM 560 O O . PHE A 1 72 ? 10.773 -1.403 -2.086 1.00 88.44 72 PHE A O 1
ATOM 567 N N . MET A 1 73 ? 11.002 0.526 -0.962 1.00 86.88 73 MET A N 1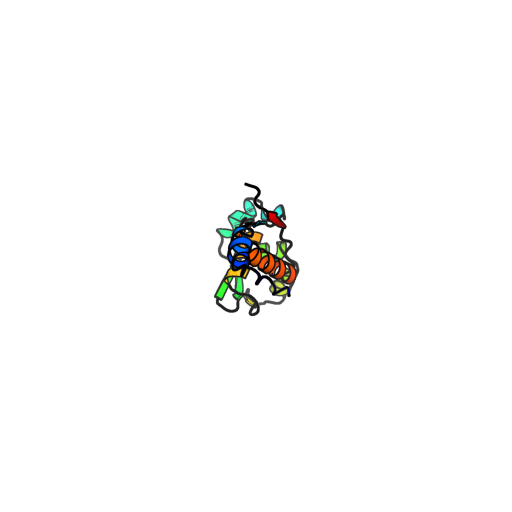
ATOM 568 C CA . MET A 1 73 ? 12.220 0.945 -1.664 1.00 86.88 73 MET A CA 1
ATOM 569 C C . MET A 1 73 ? 13.331 -0.119 -1.581 1.00 86.88 73 MET A C 1
ATOM 571 O O . MET A 1 73 ? 13.921 -0.481 -2.600 1.00 86.88 73 MET A O 1
ATOM 575 N N . THR A 1 74 ? 13.572 -0.672 -0.390 1.00 88.25 74 THR A N 1
ATOM 576 C CA . THR A 1 74 ? 14.600 -1.705 -0.168 1.00 88.25 74 THR A CA 1
ATOM 577 C C . THR A 1 74 ? 14.222 -3.027 -0.835 1.00 88.25 74 THR A C 1
ATOM 579 O O . THR A 1 74 ? 15.032 -3.616 -1.550 1.00 88.25 74 THR A O 1
ATOM 582 N N . SER A 1 75 ? 12.969 -3.462 -0.678 1.00 87.69 75 SER A N 1
ATOM 583 C CA . SER A 1 75 ? 12.452 -4.688 -1.300 1.00 87.69 75 SER A CA 1
ATOM 584 C C . SER A 1 75 ? 12.516 -4.621 -2.828 1.00 87.69 75 SER A C 1
ATOM 586 O O . SER A 1 75 ? 12.887 -5.583 -3.497 1.00 87.69 75 SER A O 1
ATOM 588 N N . ILE A 1 76 ? 12.203 -3.454 -3.394 1.00 87.62 76 ILE A N 1
ATOM 589 C CA . ILE A 1 76 ? 12.270 -3.175 -4.828 1.00 87.62 76 ILE A CA 1
ATOM 590 C C . ILE A 1 76 ? 13.713 -3.171 -5.339 1.00 87.62 76 ILE A C 1
ATOM 592 O O . ILE A 1 76 ? 13.943 -3.584 -6.476 1.00 87.62 76 ILE A O 1
ATOM 596 N N . ALA A 1 77 ? 14.662 -2.674 -4.544 1.00 86.00 77 ALA A N 1
ATOM 597 C CA . ALA A 1 77 ? 16.079 -2.679 -4.896 1.00 86.00 77 ALA A CA 1
ATOM 598 C C . ALA A 1 77 ? 16.665 -4.100 -4.886 1.00 86.00 77 ALA A C 1
ATOM 600 O O . ALA A 1 77 ? 17.509 -4.422 -5.716 1.00 86.00 77 ALA A O 1
ATOM 601 N N . GLN A 1 78 ? 16.188 -4.957 -3.980 1.00 84.56 78 GLN A N 1
ATOM 602 C CA . GLN A 1 78 ? 16.584 -6.366 -3.895 1.00 84.56 78 GLN A CA 1
ATOM 603 C C . GLN A 1 78 ? 15.897 -7.244 -4.956 1.00 84.56 78 GLN A C 1
ATOM 605 O O . GLN A 1 78 ? 16.445 -8.265 -5.369 1.00 84.56 78 GLN A O 1
ATOM 610 N N . SER A 1 79 ? 14.712 -6.851 -5.427 1.00 81.00 79 SER A N 1
ATOM 611 C CA . SER A 1 79 ? 13.991 -7.535 -6.503 1.00 81.00 79 SER A CA 1
ATOM 612 C C . SER A 1 79 ? 14.557 -7.158 -7.880 1.00 81.00 79 SER A C 1
ATOM 614 O O . SER A 1 79 ? 14.350 -6.047 -8.373 1.00 81.00 79 SER A O 1
ATOM 616 N N . SER A 1 80 ? 15.145 -8.125 -8.581 1.00 68.62 80 SER A N 1
ATOM 617 C CA . SER A 1 80 ? 15.630 -7.974 -9.962 1.00 68.62 80 SER A CA 1
ATOM 618 C C . SER A 1 80 ? 14.538 -8.081 -11.042 1.00 68.62 80 SER A C 1
ATOM 620 O O . SER A 1 80 ? 14.794 -7.739 -12.192 1.00 68.62 80 SER A O 1
ATOM 622 N N . GLY A 1 81 ? 13.317 -8.509 -10.693 1.00 70.25 81 GLY A N 1
ATOM 623 C CA . GLY A 1 81 ? 12.246 -8.818 -11.659 1.00 70.25 81 GLY A CA 1
ATOM 624 C C . GLY A 1 81 ? 10.978 -7.968 -11.551 1.00 70.25 81 GLY A C 1
ATOM 625 O O . GLY A 1 81 ? 9.972 -8.315 -12.155 1.00 70.25 81 GLY A O 1
ATOM 626 N N . GLY A 1 82 ? 10.977 -6.902 -10.744 1.00 80.31 82 GLY A N 1
ATOM 627 C CA . GLY A 1 82 ? 9.769 -6.098 -10.506 1.00 80.31 82 GLY A CA 1
ATOM 628 C C . GLY A 1 82 ? 8.677 -6.833 -9.715 1.00 80.31 82 GLY A C 1
ATOM 629 O O . GLY A 1 82 ? 7.526 -6.399 -9.707 1.00 80.31 82 GLY A O 1
ATOM 630 N N . HIS A 1 83 ? 9.020 -7.926 -9.029 1.00 88.38 83 HIS A N 1
ATOM 631 C CA . HIS A 1 83 ? 8.098 -8.725 -8.225 1.00 88.38 83 HIS A 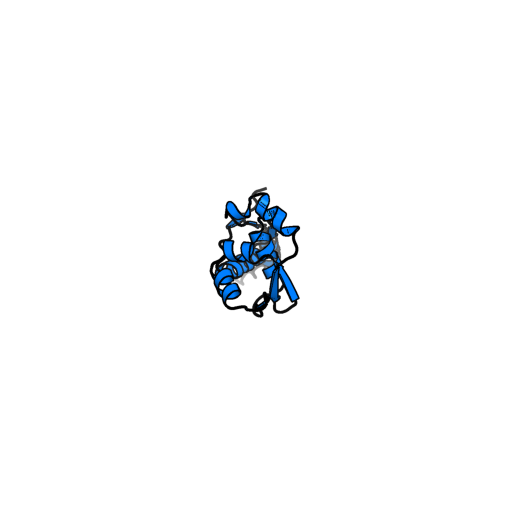CA 1
ATOM 632 C C . HIS A 1 83 ? 8.467 -8.641 -6.744 1.00 88.38 83 HIS A C 1
ATOM 634 O O . HIS A 1 83 ? 9.582 -8.989 -6.365 1.00 88.38 83 HIS A O 1
ATOM 640 N N . ILE A 1 84 ? 7.521 -8.225 -5.900 1.00 89.50 84 ILE A N 1
ATOM 641 C CA . ILE A 1 84 ? 7.692 -8.201 -4.440 1.00 89.50 84 ILE A CA 1
ATOM 642 C C . ILE A 1 84 ? 6.801 -9.280 -3.842 1.00 89.50 84 ILE A C 1
ATOM 644 O O . ILE A 1 84 ? 5.602 -9.297 -4.108 1.00 89.50 84 ILE A O 1
ATOM 648 N N . PHE A 1 85 ? 7.365 -10.170 -3.033 1.00 89.56 85 PHE A N 1
ATOM 649 C CA . PHE A 1 85 ? 6.617 -11.261 -2.413 1.00 89.56 85 PHE A CA 1
ATOM 650 C C . PHE A 1 85 ? 6.151 -10.864 -1.012 1.00 89.56 85 PHE A C 1
ATOM 652 O O . PHE A 1 85 ? 6.963 -10.583 -0.138 1.00 89.56 85 PHE A O 1
ATOM 659 N N . LEU A 1 86 ? 4.834 -10.865 -0.818 1.00 90.44 86 LEU A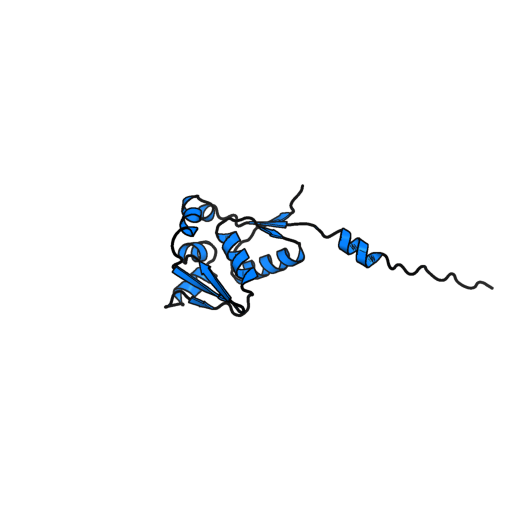 N 1
ATOM 660 C CA . LEU A 1 86 ? 4.131 -10.544 0.424 1.00 90.44 86 LEU A CA 1
ATOM 661 C C . LEU A 1 86 ? 3.143 -11.674 0.793 1.00 90.44 86 LEU A C 1
ATOM 663 O O . LEU A 1 86 ? 1.932 -11.445 0.862 1.00 90.44 86 LEU A O 1
ATOM 667 N N . PRO A 1 87 ? 3.612 -12.925 0.976 1.00 88.94 87 PRO A N 1
ATOM 668 C CA . PRO A 1 87 ? 2.746 -14.083 1.223 1.00 88.94 87 PRO A CA 1
ATOM 669 C C . PRO A 1 87 ? 2.008 -14.040 2.570 1.00 88.94 87 PRO A C 1
ATOM 671 O O . PRO A 1 87 ? 1.060 -14.796 2.771 1.00 88.94 87 PRO A O 1
ATOM 674 N N . GLN A 1 88 ? 2.433 -13.180 3.494 1.00 90.12 88 GLN A N 1
ATOM 675 C CA . GLN A 1 88 ? 1.798 -12.988 4.795 1.00 90.12 88 GLN A CA 1
ATOM 676 C C . GLN A 1 88 ? 0.510 -12.154 4.722 1.00 90.12 88 GLN A C 1
ATOM 678 O O . GLN A 1 88 ? -0.292 -12.206 5.651 1.00 90.12 88 GLN A O 1
ATOM 683 N N . TYR A 1 89 ? 0.295 -11.425 3.620 1.00 91.38 89 TYR A N 1
ATOM 684 C CA . TYR A 1 89 ? -0.832 -10.510 3.460 1.00 91.38 89 TYR A CA 1
ATOM 685 C C . TYR A 1 89 ? -1.844 -10.991 2.425 1.00 91.38 89 TYR A C 1
ATOM 687 O O . TYR A 1 89 ? -1.499 -11.549 1.374 1.00 91.38 89 TYR A O 1
ATOM 695 N N . ASP A 1 90 ? -3.116 -10.718 2.710 1.00 91.81 90 ASP A N 1
ATOM 696 C CA . ASP A 1 90 ? -4.207 -10.932 1.774 1.00 91.81 90 ASP A CA 1
ATOM 697 C C . ASP A 1 90 ? -4.213 -9.866 0.673 1.00 91.81 90 ASP A C 1
ATOM 699 O O . ASP A 1 90 ? -3.900 -8.690 0.876 1.00 91.81 90 ASP A O 1
ATOM 703 N N . VAL A 1 91 ? -4.608 -10.283 -0.533 1.00 92.50 91 VAL A N 1
ATOM 704 C CA . VAL A 1 91 ? -4.611 -9.408 -1.717 1.00 92.50 91 VAL A CA 1
ATOM 705 C C . VAL A 1 91 ? -5.549 -8.210 -1.542 1.00 92.50 91 VAL A C 1
ATOM 707 O O . VAL A 1 91 ? -5.273 -7.130 -2.060 1.00 92.50 91 VAL A O 1
ATOM 710 N N . GLN A 1 92 ? -6.647 -8.375 -0.796 1.00 90.56 92 GLN A N 1
ATOM 711 C CA . GLN A 1 92 ? -7.597 -7.291 -0.543 1.00 90.56 92 GLN A CA 1
ATOM 712 C C . GLN A 1 92 ? -7.026 -6.213 0.377 1.00 90.56 92 GLN A C 1
ATOM 714 O O . GLN A 1 92 ? -7.331 -5.033 0.195 1.00 90.56 92 GLN A O 1
ATOM 719 N N . ASP A 1 93 ? -6.201 -6.598 1.346 1.00 89.94 93 ASP A N 1
ATOM 720 C CA . ASP A 1 93 ? -5.600 -5.653 2.281 1.00 89.94 93 ASP A CA 1
ATOM 721 C C . ASP A 1 93 ? -4.494 -4.872 1.589 1.00 89.94 93 ASP A C 1
ATOM 723 O O . ASP A 1 93 ? -4.519 -3.644 1.587 1.00 89.94 93 ASP A O 1
ATOM 727 N N . ILE A 1 94 ? -3.612 -5.564 0.862 1.00 91.31 94 ILE A N 1
ATOM 728 C CA . ILE A 1 94 ? -2.577 -4.908 0.056 1.00 91.31 94 ILE A CA 1
ATOM 729 C C . ILE A 1 94 ? -3.184 -3.984 -0.997 1.00 91.31 94 ILE A C 1
ATOM 731 O O . ILE A 1 94 ? -2.674 -2.887 -1.209 1.00 91.31 94 ILE A O 1
ATOM 735 N N . ARG A 1 95 ? -4.294 -4.369 -1.634 1.00 90.50 95 ARG A N 1
ATOM 736 C CA . ARG A 1 95 ? -4.983 -3.492 -2.587 1.00 90.50 95 ARG A CA 1
ATOM 737 C C . ARG A 1 95 ? -5.446 -2.192 -1.930 1.00 90.50 95 ARG A C 1
ATOM 739 O O . ARG A 1 95 ? -5.179 -1.129 -2.476 1.00 90.50 95 ARG A O 1
ATOM 746 N N . GLN A 1 96 ? -6.067 -2.275 -0.754 1.00 88.12 96 GLN A N 1
ATOM 747 C CA . GLN A 1 96 ? -6.480 -1.087 -0.001 1.00 88.12 96 GLN A CA 1
ATOM 748 C C . GLN A 1 96 ? -5.275 -0.236 0.411 1.00 88.12 96 GLN A C 1
ATOM 750 O O . GLN A 1 96 ? -5.313 0.977 0.240 1.00 88.12 96 GLN A O 1
ATOM 755 N N . ILE A 1 97 ? -4.187 -0.859 0.878 1.00 88.56 97 ILE A N 1
ATOM 756 C CA . ILE A 1 97 ? -2.925 -0.171 1.188 1.00 88.56 97 ILE A CA 1
ATOM 757 C C . ILE A 1 97 ? -2.407 0.602 -0.021 1.00 88.56 97 ILE A C 1
ATOM 759 O O . ILE A 1 97 ? -2.121 1.792 0.082 1.00 88.56 97 ILE A O 1
ATOM 763 N N . VAL A 1 98 ? -2.341 -0.042 -1.183 1.00 88.31 98 VAL A N 1
ATOM 764 C CA . VAL A 1 98 ? -1.927 0.612 -2.423 1.00 88.31 98 VAL A CA 1
ATOM 765 C C . VAL A 1 98 ? -2.875 1.763 -2.765 1.00 88.31 98 VAL A C 1
ATOM 767 O O . VAL A 1 98 ? -2.404 2.856 -3.067 1.00 88.31 98 VAL A O 1
ATOM 770 N N . ASP A 1 99 ? -4.189 1.576 -2.657 1.00 86.06 99 ASP A N 1
ATOM 771 C CA . ASP A 1 99 ? -5.169 2.643 -2.880 1.00 86.06 99 ASP A CA 1
ATOM 772 C C . ASP A 1 99 ? -4.952 3.845 -1.943 1.00 86.06 99 ASP A C 1
ATOM 774 O O . ASP A 1 99 ? -4.956 4.988 -2.414 1.00 86.06 99 ASP A O 1
ATOM 778 N N . PHE A 1 100 ? -4.641 3.609 -0.662 1.00 84.00 100 PHE A N 1
ATOM 779 C CA . PHE A 1 100 ? -4.278 4.673 0.280 1.00 84.00 100 PHE A CA 1
ATOM 780 C C . PHE A 1 100 ? -3.019 5.421 -0.145 1.00 84.00 100 PHE A C 1
ATOM 782 O O . PHE A 1 100 ? -2.983 6.650 -0.064 1.00 84.00 100 PHE A O 1
ATOM 789 N N . ILE A 1 101 ? -1.997 4.708 -0.625 1.00 84.56 101 ILE A N 1
ATOM 790 C CA . ILE A 1 101 ? -0.748 5.316 -1.096 1.00 84.56 101 ILE A CA 1
ATOM 791 C C . ILE A 1 101 ? -1.016 6.285 -2.254 1.00 84.56 101 ILE A C 1
ATOM 793 O O . ILE A 1 101 ? -0.487 7.396 -2.236 1.00 84.56 101 ILE A O 1
ATOM 797 N N . TYR A 1 102 ? -1.881 5.913 -3.206 1.00 82.62 102 TYR A N 1
ATOM 798 C CA . TYR A 1 102 ? -2.309 6.779 -4.319 1.00 82.62 102 TYR A CA 1
ATOM 799 C C . TYR A 1 102 ? -3.219 7.943 -3.893 1.00 82.62 102 TYR A C 1
ATOM 801 O O . TYR A 1 102 ? -3.713 8.690 -4.737 1.00 82.62 102 TYR A O 1
ATOM 809 N N . GLY A 1 103 ? -3.454 8.114 -2.593 1.00 74.38 103 GLY A N 1
ATOM 810 C CA . GLY A 1 103 ? -4.254 9.204 -2.056 1.00 74.38 103 GLY A CA 1
ATOM 811 C C . GLY A 1 103 ? -5.754 8.935 -2.078 1.00 74.38 103 GLY A C 1
ATOM 812 O O . GLY A 1 103 ? -6.520 9.863 -1.819 1.00 74.38 103 GLY A O 1
ATOM 813 N N . GLN A 1 104 ? -6.198 7.700 -2.343 1.00 72.31 104 GLN A N 1
ATOM 814 C CA . GLN A 1 104 ? -7.598 7.364 -2.111 1.00 72.31 104 GLN A CA 1
ATOM 815 C C . GLN A 1 104 ? -7.870 7.310 -0.614 1.00 72.31 104 GLN A C 1
ATOM 817 O O . GLN A 1 104 ? -7.084 6.774 0.166 1.00 72.31 104 GLN A O 1
ATOM 822 N N . SER A 1 105 ? -9.008 7.861 -0.215 1.00 77.19 105 SER A N 1
ATOM 823 C CA . SER A 1 105 ? -9.545 7.663 1.116 1.00 77.19 105 SER A CA 1
ATOM 824 C C . SER A 1 105 ? -10.556 6.522 1.078 1.00 77.19 105 SER A C 1
ATOM 826 O O . SER A 1 105 ? -11.459 6.500 0.242 1.00 77.19 105 SER A O 1
ATOM 828 N N . VAL A 1 106 ? -10.401 5.547 1.968 1.00 76.06 106 VAL A N 1
ATOM 829 C CA . VAL A 1 106 ? -11.328 4.410 2.066 1.00 76.06 106 VAL A CA 1
ATOM 830 C C . VAL A 1 106 ? -12.024 4.486 3.411 1.00 76.06 106 VAL A C 1
ATOM 832 O O . VAL A 1 106 ? -11.400 4.755 4.436 1.00 76.06 106 VAL A O 1
ATOM 835 N N . THR A 1 107 ? -13.341 4.301 3.380 1.00 77.62 107 THR A N 1
ATOM 836 C CA . THR A 1 107 ? -14.182 4.241 4.572 1.00 77.62 107 THR A CA 1
ATOM 837 C C . THR A 1 107 ? -14.405 2.781 4.939 1.00 77.62 107 THR A C 1
ATOM 839 O O . THR A 1 107 ? -14.944 2.032 4.128 1.00 77.62 107 THR A O 1
ATOM 842 N N . ILE A 1 108 ? -13.996 2.386 6.138 1.00 81.19 108 ILE A N 1
ATOM 843 C CA . ILE A 1 108 ? -14.088 1.008 6.634 1.00 81.19 108 ILE A CA 1
ATOM 844 C C . ILE A 1 108 ? -14.504 0.992 8.105 1.00 81.19 108 ILE A C 1
ATOM 846 O O . ILE A 1 108 ? -14.481 2.025 8.771 1.00 81.19 108 ILE A O 1
ATOM 850 N N . ASP A 1 109 ? -14.907 -0.167 8.613 1.00 81.31 109 ASP A N 1
ATOM 851 C CA . ASP A 1 109 ? -15.208 -0.371 10.031 1.00 81.31 109 ASP A CA 1
ATOM 852 C C . ASP A 1 109 ? -13.940 -0.393 10.907 1.00 81.31 109 ASP A C 1
ATOM 854 O O . ASP A 1 109 ? -12.816 -0.458 10.408 1.00 81.31 109 ASP A O 1
ATOM 858 N N . TYR A 1 110 ? -14.123 -0.344 12.229 1.00 78.06 110 TYR A N 1
ATOM 859 C CA . TYR A 1 110 ? -13.025 -0.316 13.198 1.00 78.06 110 TYR A CA 1
ATOM 860 C C . TYR A 1 110 ? -12.123 -1.562 13.171 1.00 78.06 110 TYR A C 1
ATOM 862 O O . TYR A 1 110 ? -10.904 -1.431 13.260 1.00 78.06 110 TYR A O 1
ATOM 870 N N . ASP A 1 111 ? -12.696 -2.765 13.042 1.00 79.50 111 ASP A N 1
ATOM 871 C CA . ASP A 1 111 ? -11.922 -4.017 13.045 1.00 79.50 111 ASP A CA 1
ATOM 872 C C . ASP A 1 111 ? -11.008 -4.074 11.816 1.00 79.50 111 ASP A C 1
ATOM 874 O O . ASP A 1 111 ? -9.807 -4.338 11.917 1.00 79.50 111 ASP A O 1
ATOM 878 N N . ARG A 1 112 ? -11.561 -3.715 10.655 1.00 81.25 112 ARG A N 1
ATOM 879 C CA . ARG A 1 112 ? -10.806 -3.619 9.409 1.00 81.25 112 ARG A CA 1
ATOM 880 C C . ARG A 1 112 ? -9.798 -2.471 9.429 1.00 81.25 112 ARG A C 1
ATOM 882 O O . ARG A 1 112 ? -8.704 -2.625 8.891 1.00 81.25 112 ARG A O 1
ATOM 889 N N . MET A 1 113 ? -10.130 -1.346 10.065 1.00 84.38 113 MET A N 1
ATOM 890 C CA . MET A 1 113 ? -9.201 -0.231 10.258 1.00 84.38 113 MET A CA 1
ATOM 891 C C . MET A 1 113 ? -7.975 -0.661 11.055 1.00 84.38 113 MET A C 1
ATOM 893 O O . MET A 1 113 ? -6.865 -0.433 10.582 1.00 84.38 113 MET A O 1
ATOM 897 N N . SER A 1 114 ? -8.165 -1.282 12.223 1.00 83.31 114 SER A N 1
ATOM 898 C CA . SER A 1 114 ? -7.051 -1.733 13.064 1.00 83.31 114 SER A CA 1
ATOM 899 C C . SER A 1 114 ? -6.111 -2.637 12.269 1.00 83.31 114 SER A C 1
ATOM 901 O O . SER A 1 114 ? -4.919 -2.361 12.189 1.00 83.31 114 SER A O 1
ATOM 903 N N . LYS A 1 115 ? -6.671 -3.630 11.564 1.00 87.19 115 LYS A N 1
ATOM 904 C CA . LYS A 1 115 ? -5.901 -4.547 10.712 1.00 87.19 115 LYS A CA 1
ATOM 905 C C . LYS A 1 115 ? -5.096 -3.824 9.633 1.00 87.19 115 LYS A C 1
ATOM 907 O O . LYS A 1 115 ? -3.921 -4.119 9.452 1.00 87.19 115 LYS A O 1
ATOM 912 N N . LEU A 1 116 ? -5.698 -2.879 8.909 1.00 87.06 116 LEU A N 1
ATOM 913 C CA . LEU A 1 116 ? -4.987 -2.142 7.859 1.00 87.06 116 LEU A CA 1
ATOM 914 C C . LEU A 1 116 ? -3.894 -1.230 8.415 1.00 87.06 116 LEU A C 1
ATOM 916 O O . LEU A 1 116 ? -2.856 -1.091 7.776 1.00 87.06 116 LEU A O 1
ATOM 920 N N . VAL A 1 117 ? -4.108 -0.618 9.581 1.00 85.69 117 VAL A N 1
ATOM 921 C CA . VAL A 1 117 ? -3.081 0.196 10.247 1.00 85.69 117 VAL A CA 1
ATOM 922 C C . VAL A 1 117 ? -1.903 -0.675 10.681 1.00 85.69 117 VAL A C 1
ATOM 924 O O . VAL A 1 117 ? -0.760 -0.290 10.447 1.00 85.69 117 VAL A O 1
ATOM 927 N N . ASP A 1 118 ? -2.165 -1.865 11.223 1.00 88.94 118 ASP A N 1
ATOM 928 C CA . ASP A 1 118 ? -1.113 -2.814 11.599 1.00 88.94 118 ASP A CA 1
ATOM 929 C C . ASP A 1 118 ? -0.299 -3.263 10.374 1.00 88.94 118 ASP A C 1
ATOM 931 O O . ASP A 1 118 ? 0.931 -3.209 10.390 1.00 88.94 118 ASP A O 1
ATOM 935 N N . ILE A 1 119 ? -0.974 -3.618 9.273 1.00 90.50 119 ILE A N 1
ATOM 936 C CA . ILE A 1 119 ? -0.326 -3.988 8.003 1.00 90.50 119 ILE A CA 1
ATOM 937 C C . ILE A 1 119 ? 0.486 -2.816 7.438 1.00 90.50 119 ILE A C 1
ATOM 939 O O . ILE A 1 119 ? 1.607 -3.000 6.969 1.00 90.50 119 ILE A O 1
ATOM 943 N N . ALA A 1 120 ? -0.064 -1.601 7.471 1.00 88.25 120 ALA A N 1
ATOM 944 C CA . ALA A 1 120 ? 0.635 -0.411 7.007 1.00 88.25 120 ALA A CA 1
ATOM 945 C C . ALA A 1 120 ? 1.915 -0.160 7.808 1.00 88.25 120 ALA A C 1
ATOM 947 O O . ALA A 1 120 ? 2.950 0.125 7.211 1.00 88.25 120 ALA A O 1
ATOM 948 N N . ASN A 1 121 ? 1.854 -0.308 9.132 1.00 87.94 121 ASN A N 1
ATOM 949 C CA . ASN A 1 121 ? 2.996 -0.123 10.016 1.00 87.94 121 ASN A CA 1
ATOM 950 C C . ASN A 1 121 ? 4.093 -1.169 9.763 1.00 87.94 121 ASN A C 1
ATOM 952 O O . ASN A 1 121 ? 5.262 -0.805 9.664 1.00 87.94 121 ASN A O 1
ATOM 956 N N . ASP A 1 122 ? 3.726 -2.441 9.568 1.00 89.19 122 ASP A N 1
ATOM 957 C CA . ASP A 1 122 ? 4.683 -3.494 9.194 1.00 89.19 122 ASP A CA 1
ATOM 958 C C . ASP A 1 122 ? 5.367 -3.198 7.850 1.00 89.19 122 ASP A C 1
ATOM 960 O O . ASP A 1 122 ? 6.582 -3.319 7.705 1.00 89.19 122 ASP A O 1
ATOM 964 N N . LEU A 1 123 ? 4.596 -2.695 6.882 1.00 86.75 123 LEU A N 1
ATOM 965 C CA . LEU A 1 123 ? 5.102 -2.258 5.582 1.00 86.75 123 LEU A CA 1
ATOM 966 C C . LEU A 1 123 ? 5.803 -0.887 5.627 1.00 86.75 123 LEU A C 1
ATOM 968 O O . LEU A 1 123 ? 6.218 -0.387 4.579 1.00 86.75 123 LEU A O 1
ATOM 972 N N . GLY A 1 124 ? 5.924 -0.245 6.793 1.00 85.44 124 GLY A N 1
ATOM 973 C CA . GLY A 1 124 ? 6.562 1.063 6.971 1.00 85.44 124 GLY A CA 1
ATOM 974 C C . GLY A 1 124 ? 5.833 2.238 6.306 1.00 85.44 124 GLY A C 1
ATOM 975 O O . GLY A 1 124 ? 6.463 3.239 5.968 1.00 85.44 124 GLY A O 1
ATOM 976 N N . ILE A 1 125 ? 4.526 2.122 6.067 1.00 85.31 125 ILE A N 1
ATOM 977 C CA . ILE A 1 125 ? 3.686 3.171 5.480 1.00 85.31 125 ILE A CA 1
ATOM 978 C C . ILE A 1 125 ? 2.986 3.934 6.599 1.00 85.31 125 ILE A C 1
ATOM 980 O O . ILE A 1 125 ? 2.277 3.357 7.421 1.00 85.31 125 ILE A O 1
ATOM 984 N N . ASN A 1 126 ? 3.119 5.259 6.587 1.00 79.00 126 ASN A N 1
ATOM 985 C CA . ASN A 1 126 ? 2.437 6.106 7.554 1.00 79.00 126 ASN A CA 1
ATOM 986 C C . ASN A 1 126 ? 1.004 6.417 7.097 1.00 79.00 126 ASN A C 1
ATOM 988 O O . ASN A 1 126 ? 0.785 7.086 6.083 1.00 79.00 126 ASN A O 1
ATOM 992 N N . VAL A 1 127 ? 0.027 5.916 7.845 1.00 76.38 127 VAL A N 1
ATOM 993 C CA . VAL A 1 127 ? -1.386 5.950 7.480 1.00 76.38 127 VAL A CA 1
ATOM 994 C C . VAL A 1 127 ? -2.182 6.682 8.555 1.00 76.38 127 VAL A C 1
ATOM 996 O O . VAL A 1 127 ? -2.064 6.389 9.740 1.00 76.38 127 VAL A O 1
ATOM 999 N N . PHE A 1 128 ? -3.025 7.627 8.136 1.00 73.88 128 PHE A N 1
ATOM 1000 C CA . PHE A 1 128 ? -3.846 8.425 9.041 1.00 73.88 128 PHE A CA 1
ATOM 1001 C C . PHE A 1 128 ? -5.283 7.927 9.002 1.00 73.88 128 PHE A C 1
ATOM 1003 O O . PHE A 1 128 ? -5.946 8.007 7.964 1.00 73.88 128 PHE A O 1
ATOM 1010 N N . ALA A 1 129 ? -5.772 7.440 10.138 1.00 71.06 129 ALA A N 1
ATOM 1011 C CA . ALA A 1 129 ? -7.164 7.067 10.315 1.00 71.06 129 ALA A CA 1
ATOM 1012 C C . ALA A 1 129 ? -7.907 8.167 11.075 1.00 71.06 129 ALA A C 1
ATOM 1014 O O . ALA A 1 129 ? -7.539 8.515 12.195 1.00 71.06 129 ALA A O 1
ATOM 1015 N N . ASN A 1 130 ? -8.962 8.707 10.468 1.00 70.69 130 ASN A N 1
ATOM 1016 C CA . ASN A 1 130 ? -9.828 9.696 11.094 1.00 70.69 130 ASN A CA 1
ATOM 1017 C C . ASN A 1 130 ? -11.259 9.144 11.192 1.00 70.69 130 ASN A C 1
ATOM 1019 O O . ASN A 1 130 ? -11.779 8.652 10.183 1.00 70.69 130 ASN A O 1
ATOM 1023 N N . PRO A 1 131 ? -11.927 9.216 12.358 1.00 68.00 131 PRO A N 1
ATOM 1024 C CA . PRO A 1 131 ? -13.336 8.847 12.447 1.00 68.00 131 PRO A CA 1
ATOM 1025 C C . PRO A 1 131 ? -14.170 9.739 11.519 1.00 68.00 131 PRO A C 1
ATOM 1027 O O . PRO A 1 131 ? -13.988 10.960 11.495 1.00 68.00 131 PRO A O 1
ATOM 1030 N N . LYS A 1 132 ? -15.107 9.155 10.758 1.00 54.84 132 LYS A N 1
ATOM 1031 C CA . LYS A 1 132 ? -16.123 9.960 10.069 1.00 54.84 132 LYS A CA 1
ATOM 1032 C C . LYS A 1 132 ? -17.087 10.509 11.114 1.00 54.84 132 LYS A C 1
ATOM 1034 O O . LYS A 1 132 ? -17.996 9.810 11.546 1.00 54.84 132 LYS A O 1
ATOM 1039 N N . ARG A 1 133 ? -16.903 11.770 11.505 1.00 49.75 133 ARG A N 1
ATOM 1040 C CA . ARG A 1 133 ? -17.984 12.547 12.119 1.00 49.75 133 ARG A CA 1
ATOM 1041 C C . ARG A 1 133 ? -18.925 12.981 10.997 1.00 49.75 133 ARG A C 1
ATOM 1043 O O . ARG A 1 133 ? -18.514 13.762 10.143 1.00 49.75 133 ARG A O 1
ATOM 1050 N N . SER A 1 134 ? -20.115 12.381 10.968 1.00 50.84 134 SER A N 1
ATOM 1051 C CA . SER A 1 134 ? -21.260 12.830 10.166 1.00 50.84 134 SER A CA 1
ATOM 1052 C C . SER A 1 134 ? -21.689 14.232 10.567 1.00 50.84 134 SER A C 1
ATOM 1054 O O . SER A 1 134 ? -21.743 14.452 11.801 1.00 50.84 134 SER A O 1
#

Secondary structure (DSSP, 8-state):
---PPPP---TTHHHHHHHH----EEEE---TTTTSHHHHHHTTSPPSEEEEETTEEEEE-HHHHHHH-HHHHHHHHH-TTSEEEETTS-HHHHHHHHHHHTT--EEE-HHHHHHHHHHHHHTT---EEEE---

Foldseek 3Di:
DDDDDDDDDCPPPPVVVVVPQQFKKKKAAPDPVLADPVNLVCVVPFAQAWEAEQAGIDGHHLVLLVVQAVLSVVQCVVDPRRYHYHHVDDPVLVNVVRCRSSGDIDIDGPVSVVVSCVVCVVSGGDMDIDTDDD